Protein AF-A0A1A3HPS0-F1 (afdb_monomer_lite)

Secondary structure (DSSP, 8-state):
------SS-------EEEHHHHHHHHS-TT-TTHHHHHHHHHHTTSS--EEETTEEEEEHHHHHHHHHHHS--HHHHHHHTTTS----TTTTS-HHHHHHHHS----

Radius of gyration: 21.88 Å; chains: 1; bounding box: 58×48×64 Å

Foldseek 3Di:
DDDDDDPPPVPPPFDKDFQVRLCVVQPDPPDPCSSVVVVVCVVVVVFDWDDDPPGTIDTPVRSVLVNLCVDPPPVSVVVVVPPDDPDPPLNPDDPVVNVCVVPVDDD

Sequence (107 aa):
MSADSNSGAAAAAIKTYSLDEVAAMVLPPEWTGGRRWLAYRLNRGEIGGYKLGRTWRMTHADVVDLIDRSSNNVEARERAIDDGPPLSVIDGLSPRSRRRARSPGGR

Structure (mmCIF, N/CA/C/O backbone):
data_AF-A0A1A3HPS0-F1
#
_entry.id   AF-A0A1A3HPS0-F1
#
loop_
_atom_site.group_PDB
_atom_site.id
_atom_site.type_symbol
_atom_site.label_atom_id
_atom_site.label_alt_id
_atom_site.label_comp_id
_atom_site.label_asym_id
_atom_site.label_entity_id
_atom_site.label_seq_id
_atom_site.pdbx_PDB_ins_code
_atom_site.Cartn_x
_atom_site.Cartn_y
_atom_site.Cartn_z
_atom_site.occupancy
_atom_site.B_iso_or_equiv
_atom_site.auth_seq_id
_atom_site.auth_comp_id
_atom_site.auth_asym_id
_atom_site.auth_atom_id
_atom_site.pdbx_PDB_model_num
ATOM 1 N N . MET A 1 1 ? 19.067 -31.916 31.754 1.00 45.34 1 MET A N 1
ATOM 2 C CA . MET A 1 1 ? 19.755 -30.929 30.899 1.00 45.34 1 MET A CA 1
ATOM 3 C C . MET A 1 1 ? 18.694 -30.220 30.092 1.00 45.34 1 MET A C 1
ATOM 5 O O . MET A 1 1 ? 17.997 -30.858 29.316 1.00 45.34 1 MET A O 1
ATOM 9 N N . SER A 1 2 ? 18.508 -28.951 30.431 1.00 48.28 2 SER A N 1
ATOM 10 C CA . SER A 1 2 ? 17.529 -28.017 29.889 1.00 48.28 2 SER A CA 1
ATOM 11 C C . SER A 1 2 ? 17.798 -27.665 28.428 1.00 48.28 2 SER A C 1
ATOM 13 O O . SER A 1 2 ? 18.959 -27.579 28.038 1.00 48.28 2 SER A O 1
ATOM 15 N N . ALA A 1 3 ? 16.722 -27.405 27.686 1.00 49.62 3 ALA A N 1
ATOM 16 C CA . ALA A 1 3 ? 16.512 -26.225 26.835 1.00 49.62 3 ALA A CA 1
ATOM 17 C C . ALA A 1 3 ? 15.167 -26.439 26.114 1.00 49.62 3 ALA A C 1
ATOM 19 O O . ALA A 1 3 ? 15.064 -27.195 25.157 1.00 49.62 3 ALA A O 1
ATOM 20 N N . ASP A 1 4 ? 14.077 -26.088 26.779 1.00 48.88 4 ASP A N 1
ATOM 21 C CA . ASP A 1 4 ? 13.386 -24.803 26.620 1.00 48.88 4 ASP A CA 1
ATOM 22 C C . ASP A 1 4 ? 12.305 -24.870 25.540 1.00 48.88 4 ASP A C 1
ATOM 24 O O . ASP A 1 4 ? 12.479 -24.583 24.356 1.00 48.88 4 ASP A O 1
ATOM 28 N N . SER A 1 5 ? 11.143 -25.278 26.026 1.00 55.28 5 SER A N 1
ATOM 29 C CA . SER A 1 5 ? 9.838 -24.971 25.482 1.00 55.28 5 SER A CA 1
ATOM 30 C C . SER A 1 5 ? 9.687 -23.452 25.329 1.00 55.28 5 SER A C 1
ATOM 32 O O . SER A 1 5 ? 9.291 -22.783 26.275 1.00 55.28 5 SER A O 1
ATOM 34 N N . ASN A 1 6 ? 9.961 -22.885 24.149 1.00 52.62 6 ASN A N 1
ATOM 35 C CA . ASN A 1 6 ? 9.596 -21.483 23.896 1.00 52.62 6 ASN A 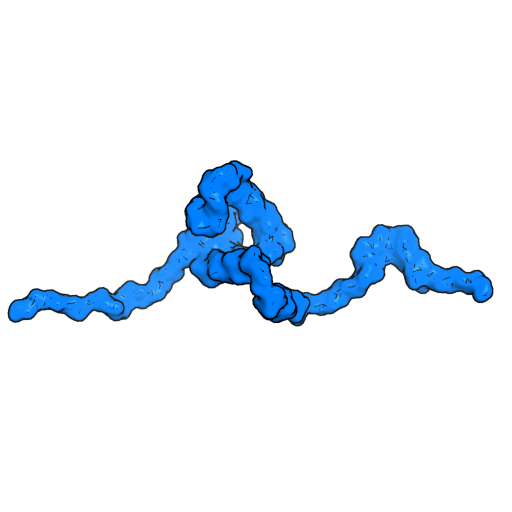CA 1
ATOM 36 C C . ASN A 1 6 ? 9.088 -21.181 22.475 1.00 52.62 6 ASN A C 1
ATOM 38 O O . ASN A 1 6 ? 9.180 -20.055 21.993 1.00 52.62 6 ASN A O 1
ATOM 42 N N . SER A 1 7 ? 8.504 -22.167 21.790 1.00 53.78 7 SER A N 1
ATOM 43 C CA . SER A 1 7 ? 7.927 -21.969 20.447 1.00 53.78 7 SER A CA 1
ATOM 44 C C . SER A 1 7 ? 6.449 -21.547 20.449 1.00 53.78 7 SER A C 1
ATOM 46 O O . SER A 1 7 ? 5.849 -21.449 19.384 1.00 53.78 7 SER A O 1
ATOM 48 N N . GLY A 1 8 ? 5.851 -21.288 21.620 1.00 48.00 8 GLY A N 1
ATOM 49 C CA . GLY A 1 8 ? 4.413 -21.004 21.764 1.00 48.00 8 GLY A CA 1
ATOM 50 C C . GLY A 1 8 ? 4.037 -19.613 22.294 1.00 48.00 8 GLY A C 1
ATOM 51 O O . GLY A 1 8 ? 2.850 -19.314 22.368 1.00 48.00 8 GLY A O 1
ATOM 52 N N . ALA A 1 9 ? 5.000 -18.761 22.671 1.00 45.19 9 ALA A N 1
ATOM 53 C CA . ALA A 1 9 ? 4.726 -17.535 23.440 1.00 45.19 9 ALA A CA 1
ATOM 54 C C . ALA A 1 9 ? 4.870 -16.209 22.665 1.00 45.19 9 ALA A C 1
ATOM 56 O O . ALA A 1 9 ? 4.550 -15.155 23.207 1.00 45.19 9 ALA A O 1
ATOM 57 N N . ALA A 1 10 ? 5.263 -16.224 21.387 1.00 49.66 10 ALA A N 1
ATOM 58 C CA . ALA A 1 10 ? 5.089 -15.062 20.505 1.00 49.66 10 ALA A CA 1
ATOM 59 C C . ALA A 1 10 ? 3.659 -15.040 19.937 1.00 49.66 10 ALA A C 1
ATOM 61 O O . ALA A 1 10 ? 3.461 -14.961 18.726 1.00 49.66 10 ALA A O 1
ATOM 62 N N . ALA A 1 11 ? 2.661 -15.182 20.811 1.00 50.94 11 ALA A N 1
ATOM 63 C CA . ALA A 1 11 ? 1.249 -15.139 20.467 1.00 50.94 11 ALA A CA 1
ATOM 64 C C . ALA A 1 11 ? 0.918 -13.787 19.808 1.00 50.94 11 ALA A C 1
ATOM 66 O O . ALA A 1 11 ? 0.691 -12.781 20.473 1.00 50.94 11 ALA A O 1
ATOM 67 N N . ALA A 1 12 ? 0.958 -13.793 18.476 1.00 61.69 12 ALA A N 1
ATOM 68 C CA . ALA A 1 12 ? 0.405 -12.816 17.548 1.00 61.69 12 ALA A CA 1
ATOM 69 C C . ALA A 1 12 ? 0.716 -11.337 17.842 1.00 61.69 12 ALA A C 1
ATOM 71 O O . ALA A 1 12 ? -0.188 -10.501 17.875 1.00 61.69 12 ALA A O 1
ATOM 72 N N . ALA A 1 13 ? 1.994 -10.968 17.980 1.00 68.56 13 ALA A N 1
ATOM 73 C CA . ALA A 1 13 ? 2.360 -9.563 17.820 1.00 68.56 13 ALA A CA 1
ATOM 74 C C . ALA A 1 13 ? 1.926 -9.112 16.413 1.00 68.56 13 ALA A C 1
ATOM 76 O O . ALA A 1 13 ? 2.463 -9.591 15.411 1.00 68.56 13 ALA A O 1
ATOM 77 N N . ILE A 1 14 ? 0.918 -8.236 16.334 1.00 79.69 14 ILE A N 1
ATOM 78 C CA . ILE A 1 14 ? 0.401 -7.731 15.059 1.00 79.69 14 ILE A CA 1
ATOM 79 C C . ILE A 1 14 ? 1.544 -6.997 14.361 1.00 79.69 14 ILE A C 1
ATOM 81 O O . ILE A 1 14 ? 1.956 -5.913 14.778 1.00 79.69 14 ILE A O 1
ATOM 85 N N . LYS A 1 15 ? 2.083 -7.609 13.303 1.00 87.94 15 LYS A N 1
ATOM 86 C CA . LYS A 1 15 ? 3.164 -7.018 12.524 1.00 87.94 15 LYS A CA 1
ATOM 87 C C . LYS A 1 15 ? 2.582 -6.040 11.517 1.00 87.94 15 LYS A C 1
ATOM 89 O O . LYS A 1 15 ? 1.724 -6.385 10.704 1.00 87.94 15 LYS A O 1
ATOM 94 N N . THR A 1 16 ? 3.078 -4.814 11.585 1.00 93.31 16 THR A N 1
ATOM 95 C CA . THR A 1 16 ? 2.656 -3.715 10.722 1.00 93.31 16 THR A CA 1
ATOM 96 C C . THR A 1 16 ? 3.871 -3.164 10.006 1.00 93.31 16 THR A C 1
ATOM 98 O O . THR A 1 16 ? 4.917 -2.975 10.627 1.00 93.31 16 THR A O 1
ATOM 101 N N . TYR A 1 17 ? 3.713 -2.865 8.730 1.00 94.69 17 TYR A N 1
ATOM 102 C CA . TYR A 1 17 ? 4.762 -2.406 7.841 1.00 94.69 17 TYR A CA 1
ATOM 103 C C . TYR A 1 17 ? 4.516 -0.951 7.451 1.00 94.69 17 TYR A C 1
ATOM 105 O O . TYR A 1 17 ? 3.377 -0.494 7.290 1.00 94.69 17 TYR A O 1
ATOM 113 N N . SER A 1 18 ? 5.601 -0.200 7.322 1.00 95.38 18 SER A N 1
ATOM 114 C CA . SER A 1 18 ? 5.610 1.100 6.660 1.00 95.38 18 SER A CA 1
ATOM 115 C C . SER A 1 18 ? 5.568 0.936 5.139 1.00 95.38 18 SER A C 1
ATOM 117 O O . SER A 1 18 ? 5.906 -0.115 4.599 1.00 95.38 18 SER A O 1
ATOM 119 N N . LEU A 1 19 ? 5.180 1.994 4.425 1.00 94.56 19 LEU A N 1
ATOM 120 C CA . LEU A 1 19 ? 5.142 1.953 2.960 1.00 94.56 19 LEU A CA 1
ATOM 121 C C . LEU A 1 19 ? 6.519 1.742 2.324 1.00 94.56 19 LEU A C 1
ATOM 123 O O . LEU A 1 19 ? 6.594 1.146 1.256 1.00 94.56 19 LEU A O 1
ATOM 127 N N . ASP A 1 20 ? 7.589 2.233 2.951 1.00 93.88 20 ASP A N 1
ATOM 128 C CA . ASP A 1 20 ? 8.952 2.040 2.450 1.00 93.88 20 ASP A CA 1
ATOM 129 C C . ASP A 1 20 ? 9.384 0.572 2.576 1.00 93.88 20 ASP A C 1
ATOM 131 O O . ASP A 1 20 ? 9.930 0.010 1.630 1.00 93.88 20 ASP A O 1
ATOM 135 N N . GLU A 1 21 ? 9.056 -0.082 3.696 1.00 94.25 21 GLU A N 1
ATOM 136 C CA . GLU A 1 21 ? 9.298 -1.519 3.876 1.00 94.25 21 GLU A CA 1
ATOM 137 C C . GLU A 1 21 ? 8.492 -2.350 2.874 1.00 94.25 21 GLU A C 1
ATOM 139 O O . GLU A 1 21 ? 9.041 -3.241 2.235 1.00 94.25 21 GLU A O 1
ATOM 144 N N . VAL A 1 22 ? 7.201 -2.048 2.692 1.00 94.62 22 VAL A N 1
ATOM 145 C CA . VAL A 1 22 ? 6.363 -2.767 1.716 1.00 94.62 22 VAL A CA 1
ATOM 146 C C . VAL A 1 22 ? 6.879 -2.567 0.294 1.00 94.62 22 VAL A C 1
ATOM 148 O O . VAL A 1 22 ? 6.943 -3.529 -0.469 1.00 94.62 22 VAL A O 1
ATOM 151 N N . ALA A 1 23 ? 7.291 -1.346 -0.058 1.00 93.50 23 ALA A N 1
ATOM 152 C CA . ALA A 1 23 ? 7.870 -1.065 -1.365 1.00 93.50 23 ALA A CA 1
ATOM 153 C C . ALA A 1 23 ? 9.139 -1.893 -1.609 1.00 93.50 23 ALA A C 1
ATOM 155 O O . ALA A 1 23 ? 9.268 -2.475 -2.677 1.00 93.50 23 ALA A O 1
ATOM 156 N N . ALA A 1 24 ? 10.030 -2.001 -0.621 1.00 91.88 24 ALA A N 1
ATOM 157 C CA . ALA A 1 24 ? 11.248 -2.799 -0.744 1.00 91.88 24 ALA A CA 1
ATOM 158 C C . ALA A 1 24 ? 10.989 -4.317 -0.812 1.00 91.88 24 ALA A C 1
ATOM 160 O O . ALA A 1 24 ? 11.793 -5.043 -1.387 1.00 91.88 24 ALA A O 1
ATOM 161 N N . MET A 1 25 ? 9.896 -4.804 -0.212 1.00 90.94 25 MET A N 1
ATOM 162 C CA . MET A 1 25 ? 9.561 -6.233 -0.190 1.00 90.94 25 MET A CA 1
ATOM 163 C C . MET A 1 25 ? 8.832 -6.713 -1.448 1.00 90.94 25 MET A C 1
ATOM 165 O O . MET A 1 25 ? 9.072 -7.828 -1.898 1.00 90.94 25 MET A O 1
ATOM 169 N N . VAL A 1 26 ? 7.887 -5.918 -1.959 1.00 89.56 26 VAL A N 1
ATOM 170 C CA . VAL A 1 26 ? 6.920 -6.376 -2.975 1.00 89.56 26 VAL A CA 1
ATOM 171 C C . VAL A 1 26 ? 7.211 -5.806 -4.354 1.00 89.56 26 VAL A C 1
ATOM 173 O O . VAL A 1 26 ? 6.874 -6.424 -5.363 1.00 89.56 26 VAL A O 1
ATOM 176 N N . LEU A 1 27 ? 7.790 -4.609 -4.418 1.00 86.88 27 LEU A N 1
ATOM 177 C CA . LEU A 1 27 ? 8.028 -3.943 -5.690 1.00 86.88 27 LEU A CA 1
ATOM 178 C C . LEU A 1 27 ? 9.430 -4.285 -6.206 1.00 86.88 27 LEU A C 1
ATOM 180 O O . LEU A 1 27 ? 10.349 -4.462 -5.405 1.00 86.88 27 LEU A O 1
ATOM 184 N N . PRO A 1 28 ? 9.619 -4.352 -7.536 1.00 87.81 28 PRO A N 1
ATOM 185 C CA . PRO A 1 28 ? 10.940 -4.534 -8.113 1.00 87.81 28 PRO A CA 1
ATOM 186 C C . PRO A 1 28 ? 11.918 -3.441 -7.644 1.00 87.81 28 PRO A C 1
ATOM 188 O O . PRO A 1 28 ? 11.530 -2.267 -7.577 1.00 87.81 28 PRO A O 1
ATOM 191 N N . PRO A 1 29 ? 13.177 -3.791 -7.330 1.00 82.19 29 PRO A N 1
ATOM 192 C CA . PRO A 1 29 ? 14.154 -2.860 -6.762 1.00 82.19 29 PRO A CA 1
ATOM 193 C C . PRO A 1 29 ? 14.519 -1.704 -7.706 1.00 82.19 29 PRO A C 1
ATOM 195 O O . PRO A 1 29 ? 14.894 -0.626 -7.248 1.00 82.19 29 PRO A O 1
ATOM 198 N N . GLU A 1 30 ? 14.377 -1.887 -9.018 1.00 86.00 30 GLU A N 1
ATOM 199 C CA . GLU A 1 30 ? 14.565 -0.849 -10.033 1.00 86.00 30 GLU A CA 1
ATOM 200 C C . GLU A 1 30 ? 13.459 0.222 -10.035 1.00 86.00 30 GLU A C 1
ATOM 202 O O . GLU A 1 30 ? 13.601 1.274 -10.669 1.00 86.00 30 GLU A O 1
ATOM 207 N N . TRP A 1 31 ? 12.346 -0.012 -9.332 1.00 82.44 31 TRP A N 1
ATOM 208 C CA . TRP A 1 31 ? 11.196 0.876 -9.393 1.00 82.44 31 TRP A CA 1
ATOM 209 C C . TRP A 1 31 ? 11.342 2.080 -8.458 1.00 82.44 31 TRP A C 1
ATOM 211 O O . TRP A 1 31 ? 11.074 2.043 -7.254 1.00 82.44 31 TRP A O 1
ATOM 221 N N . THR A 1 32 ? 11.712 3.216 -9.043 1.00 81.50 32 THR A N 1
ATOM 222 C CA . THR A 1 32 ? 11.787 4.488 -8.320 1.00 81.50 32 THR A CA 1
ATOM 223 C C . THR A 1 32 ? 10.384 5.029 -8.008 1.00 81.50 32 THR A C 1
ATOM 225 O O . THR A 1 32 ? 9.575 5.301 -8.893 1.00 81.5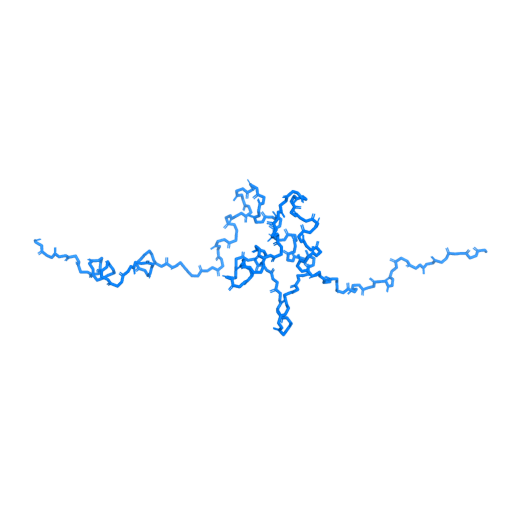0 32 THR A O 1
ATOM 228 N N . GLY A 1 33 ? 10.072 5.201 -6.718 1.00 88.19 33 GLY A N 1
ATOM 229 C CA . GLY A 1 33 ? 8.816 5.819 -6.268 1.00 88.19 33 GLY A CA 1
ATOM 230 C C . GLY A 1 33 ? 7.734 4.868 -5.745 1.00 88.19 33 GLY A C 1
ATOM 231 O O . GLY A 1 33 ? 6.592 5.302 -5.576 1.00 88.19 33 GLY A O 1
ATOM 232 N N . GLY A 1 34 ? 8.080 3.621 -5.412 1.00 91.25 34 GLY A N 1
ATOM 233 C CA . GLY A 1 34 ? 7.151 2.628 -4.859 1.00 91.25 34 GLY A CA 1
ATOM 234 C C . GLY A 1 34 ? 6.299 3.122 -3.680 1.00 91.25 34 GLY A C 1
ATOM 235 O O . GLY A 1 34 ? 5.075 2.995 -3.700 1.00 91.25 34 GLY A O 1
ATOM 236 N N . ARG A 1 35 ? 6.897 3.819 -2.702 1.00 93.50 35 ARG A N 1
ATOM 237 C CA . ARG A 1 35 ? 6.148 4.436 -1.589 1.00 93.50 35 ARG A CA 1
ATOM 238 C C . ARG A 1 35 ? 5.073 5.421 -2.066 1.00 93.50 35 ARG A C 1
ATOM 240 O O . ARG A 1 35 ? 3.969 5.443 -1.522 1.00 93.50 35 ARG A O 1
ATOM 247 N N . ARG A 1 36 ? 5.387 6.272 -3.052 1.00 93.38 36 ARG A N 1
ATOM 248 C CA . ARG A 1 36 ? 4.439 7.271 -3.579 1.00 93.38 36 ARG A CA 1
ATOM 249 C C . ARG A 1 36 ? 3.290 6.583 -4.307 1.00 93.38 36 ARG A C 1
ATOM 251 O O . ARG A 1 36 ? 2.146 7.000 -4.151 1.00 93.38 36 ARG A O 1
ATOM 258 N N . TRP A 1 37 ? 3.600 5.535 -5.063 1.00 93.62 37 TRP A N 1
ATOM 259 C CA . TRP A 1 37 ? 2.608 4.707 -5.736 1.00 93.62 37 TRP A CA 1
ATOM 260 C C . TRP A 1 37 ? 1.666 4.017 -4.735 1.00 93.62 37 TRP A C 1
ATOM 262 O O . TRP A 1 37 ? 0.448 4.130 -4.876 1.00 93.62 37 TRP A O 1
ATOM 272 N N . LEU A 1 38 ? 2.205 3.425 -3.661 1.00 93.75 38 LEU A N 1
ATOM 273 C CA . LEU A 1 38 ? 1.409 2.813 -2.588 1.00 93.75 38 LEU A CA 1
ATOM 274 C C . LEU A 1 38 ? 0.493 3.833 -1.906 1.00 93.75 38 LEU A C 1
ATOM 276 O O . LEU A 1 38 ? -0.711 3.614 -1.790 1.00 93.75 38 LEU A O 1
ATOM 280 N N . ALA A 1 39 ? 1.039 4.987 -1.510 1.00 93.56 39 ALA A N 1
ATOM 281 C CA . ALA A 1 39 ? 0.254 6.050 -0.890 1.00 93.56 39 ALA A CA 1
ATOM 282 C C . ALA A 1 39 ? -0.882 6.535 -1.805 1.00 93.56 39 ALA A C 1
ATOM 284 O O . ALA A 1 39 ? -1.978 6.828 -1.330 1.00 93.56 39 ALA A O 1
ATOM 285 N N . TYR A 1 40 ? -0.636 6.617 -3.115 1.00 93.12 40 TYR A N 1
ATOM 286 C CA . TYR A 1 40 ? -1.648 7.017 -4.086 1.00 93.12 40 TYR 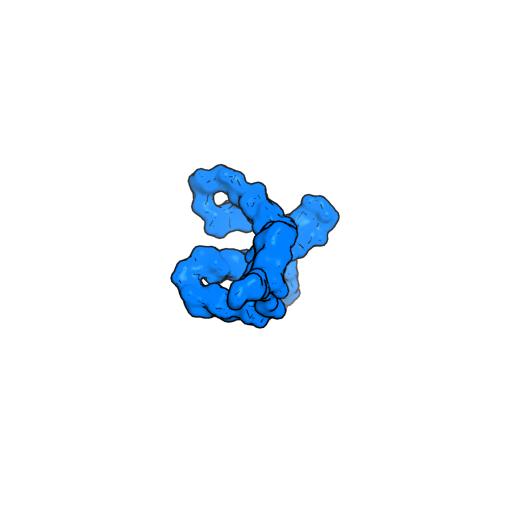A CA 1
ATOM 287 C C . TYR A 1 40 ? -2.810 6.023 -4.163 1.00 93.12 40 TYR A C 1
ATOM 289 O O . TYR A 1 40 ? -3.965 6.443 -4.100 1.00 93.12 40 TYR A O 1
ATOM 297 N N . ARG A 1 41 ? -2.513 4.719 -4.236 1.00 92.62 41 ARG A N 1
ATOM 298 C CA . ARG A 1 41 ? -3.536 3.664 -4.261 1.00 92.62 41 ARG A CA 1
ATOM 299 C C . ARG A 1 41 ? -4.329 3.578 -2.959 1.00 92.62 41 ARG A C 1
ATOM 301 O O . ARG A 1 41 ? -5.551 3.472 -3.009 1.00 92.62 41 ARG A O 1
ATOM 308 N N . LEU A 1 42 ? -3.664 3.714 -1.811 1.00 93.56 42 LEU A N 1
ATOM 309 C CA . LEU A 1 42 ? -4.324 3.764 -0.499 1.00 93.56 42 LEU A CA 1
ATOM 310 C C . LEU A 1 42 ? -5.288 4.946 -0.385 1.00 93.56 42 LEU A C 1
ATOM 312 O O . LEU A 1 42 ? -6.426 4.783 0.039 1.00 93.56 42 LEU A O 1
ATOM 316 N N . ASN A 1 43 ? -4.876 6.136 -0.833 1.00 92.31 43 ASN A N 1
ATOM 317 C CA . ASN A 1 43 ? -5.749 7.313 -0.826 1.00 92.3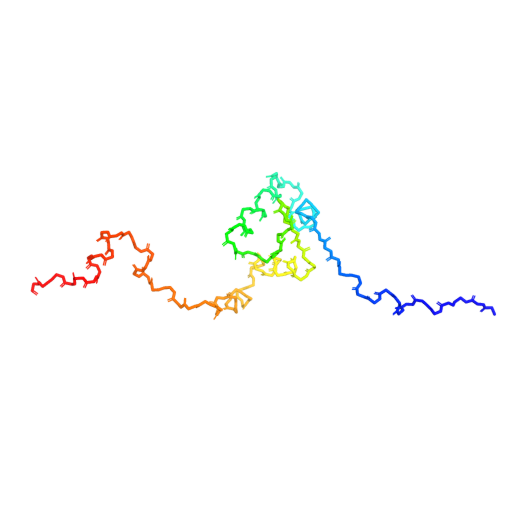1 43 ASN A CA 1
ATOM 318 C C . ASN A 1 43 ? -6.987 7.151 -1.727 1.00 92.31 43 ASN A C 1
ATOM 320 O O . ASN A 1 43 ? -7.976 7.849 -1.520 1.00 92.31 43 ASN A O 1
ATOM 324 N N . ARG A 1 44 ? -6.930 6.265 -2.725 1.00 90.88 44 ARG A N 1
ATOM 325 C CA . ARG A 1 44 ? -8.053 5.938 -3.611 1.00 90.88 44 ARG A CA 1
ATOM 326 C C . ARG A 1 44 ? -8.893 4.750 -3.131 1.00 90.88 44 ARG A C 1
ATOM 328 O O . ARG A 1 44 ? -9.914 4.473 -3.746 1.00 90.88 44 ARG A O 1
ATOM 335 N N . GLY A 1 45 ? -8.471 4.056 -2.072 1.00 89.56 45 GLY A N 1
ATOM 336 C CA . GLY A 1 45 ? -9.131 2.840 -1.586 1.00 89.56 45 GLY A CA 1
ATOM 337 C C . GLY A 1 45 ? -8.960 1.626 -2.506 1.00 89.56 45 GLY A C 1
ATOM 338 O O . GLY A 1 45 ? -9.722 0.674 -2.406 1.00 89.56 45 GLY A O 1
ATOM 339 N N . GLU A 1 46 ? -7.977 1.644 -3.414 1.00 88.12 46 GLU A N 1
ATOM 340 C CA . GLU A 1 46 ? -7.736 0.537 -4.354 1.00 88.12 46 GLU A CA 1
ATOM 341 C C . GLU A 1 46 ? -7.045 -0.665 -3.681 1.00 88.12 46 GLU A C 1
ATOM 343 O O . GLU A 1 46 ? -7.115 -1.786 -4.187 1.00 88.12 46 GLU A O 1
ATOM 348 N N . ILE A 1 47 ? -6.358 -0.438 -2.556 1.00 92.75 47 ILE A N 1
ATOM 349 C CA . ILE A 1 47 ? -5.637 -1.455 -1.777 1.00 92.75 47 ILE A CA 1
ATOM 350 C C . ILE A 1 47 ? -5.900 -1.265 -0.279 1.00 92.75 47 ILE A C 1
ATOM 352 O O . ILE A 1 47 ? -6.220 -0.156 0.153 1.00 92.75 47 ILE A O 1
ATOM 356 N N . GLY A 1 48 ? -5.765 -2.349 0.488 1.00 89.69 48 GLY A N 1
ATOM 357 C CA . GLY A 1 48 ? -5.956 -2.368 1.939 1.00 89.69 48 GLY A CA 1
ATOM 358 C C . GLY A 1 48 ? -4.810 -1.705 2.703 1.00 89.69 48 GLY A C 1
ATOM 359 O O . GLY A 1 48 ? -3.664 -1.675 2.253 1.00 89.69 48 GLY A O 1
ATOM 360 N N . GLY A 1 49 ? -5.135 -1.133 3.855 1.00 93.31 49 GLY A N 1
ATOM 361 C CA . GLY A 1 49 ? -4.203 -0.470 4.757 1.00 93.31 49 GLY A CA 1
ATOM 362 C C . GLY A 1 49 ? -4.930 0.531 5.645 1.00 93.31 49 GLY A C 1
ATOM 363 O O . GLY A 1 49 ? -6.039 0.975 5.344 1.00 93.31 49 GLY A O 1
ATOM 364 N N . TYR A 1 50 ? -4.302 0.919 6.749 1.00 93.31 50 TYR A N 1
ATOM 365 C CA . TYR A 1 50 ? -4.905 1.827 7.718 1.00 93.31 50 TYR A CA 1
ATOM 366 C C . TYR A 1 50 ? -4.034 3.057 7.951 1.00 93.31 50 TYR A C 1
ATOM 368 O O . TYR A 1 50 ? -2.806 3.048 7.815 1.00 93.31 50 TYR A O 1
ATOM 376 N N . LYS A 1 51 ? -4.697 4.166 8.277 1.00 93.31 51 LYS A N 1
ATOM 377 C CA . LYS A 1 51 ? -4.054 5.465 8.438 1.00 93.31 51 LYS A CA 1
ATOM 378 C C . LYS A 1 51 ? -3.891 5.792 9.916 1.00 93.31 51 LYS A C 1
ATOM 380 O O . LYS A 1 51 ? -4.872 5.903 10.643 1.00 93.31 51 LYS A O 1
ATOM 385 N N . LEU A 1 52 ? -2.650 6.014 10.339 1.00 91.94 52 LEU A N 1
ATOM 386 C CA . LEU A 1 52 ? -2.308 6.550 11.654 1.00 91.94 52 LEU A CA 1
ATOM 387 C C . LEU A 1 52 ? -1.797 7.982 11.492 1.00 91.94 52 LEU A C 1
ATOM 389 O O . LEU A 1 52 ? -0.657 8.224 11.084 1.00 91.94 52 LEU A O 1
ATOM 393 N N . GLY A 1 53 ? -2.665 8.952 11.780 1.00 92.06 53 GLY A N 1
ATOM 394 C CA . GLY A 1 53 ? -2.365 10.372 11.608 1.00 92.06 53 GLY A CA 1
ATOM 395 C C . GLY A 1 53 ? -2.043 10.718 10.151 1.00 92.06 53 GLY A C 1
ATOM 396 O O . GLY A 1 53 ? -2.921 10.719 9.287 1.00 92.06 53 GLY A O 1
ATOM 397 N N . ARG A 1 54 ? -0.773 11.033 9.870 1.00 89.62 54 ARG A N 1
ATOM 398 C CA . ARG A 1 54 ? -0.278 11.378 8.521 1.00 89.62 54 ARG A CA 1
ATOM 399 C C . ARG A 1 54 ? 0.406 10.214 7.803 1.00 89.62 54 ARG A C 1
ATOM 401 O O . ARG A 1 54 ? 0.872 10.393 6.680 1.00 89.62 54 ARG A O 1
ATOM 408 N N . THR A 1 55 ? 0.450 9.041 8.426 1.00 92.19 55 THR A N 1
ATOM 409 C CA . THR A 1 55 ? 1.225 7.899 7.942 1.00 92.19 55 THR A CA 1
ATOM 410 C C . THR A 1 55 ? 0.311 6.721 7.653 1.00 92.19 55 THR A C 1
ATOM 412 O O . THR A 1 55 ? -0.553 6.375 8.455 1.00 92.19 55 THR A O 1
ATOM 415 N N . TRP A 1 56 ? 0.527 6.090 6.506 1.00 96.00 56 TRP A N 1
ATOM 416 C CA . TRP A 1 56 ? -0.112 4.830 6.154 1.00 96.00 56 TRP A CA 1
ATOM 417 C C . TRP A 1 56 ? 0.680 3.649 6.710 1.00 96.00 56 TRP A C 1
ATOM 419 O O . TRP A 1 56 ? 1.915 3.666 6.712 1.00 96.00 56 TRP A O 1
ATOM 429 N N . ARG A 1 57 ? -0.042 2.634 7.176 1.00 95.62 57 ARG A N 1
ATOM 430 C CA . ARG A 1 57 ? 0.495 1.362 7.651 1.00 95.62 57 ARG A CA 1
ATOM 431 C C . ARG A 1 57 ? -0.264 0.224 6.989 1.00 95.62 57 ARG A C 1
ATOM 433 O O . ARG A 1 57 ? -1.463 0.335 6.747 1.00 95.62 57 ARG A O 1
ATOM 440 N N . MET A 1 58 ? 0.454 -0.850 6.703 1.00 95.06 58 MET A N 1
ATOM 441 C CA . MET A 1 58 ? -0.112 -2.066 6.133 1.00 95.06 58 MET A CA 1
ATOM 442 C C . MET A 1 58 ? 0.137 -3.215 7.097 1.00 95.06 58 MET A C 1
ATOM 444 O O . MET A 1 58 ? 1.220 -3.331 7.669 1.00 95.06 58 MET A O 1
ATOM 448 N N . THR A 1 59 ? -0.865 -4.046 7.314 1.00 94.62 59 THR A N 1
ATOM 449 C CA . THR A 1 59 ? -0.702 -5.325 8.004 1.00 94.62 59 THR A CA 1
ATOM 450 C C . THR A 1 59 ? -0.125 -6.362 7.044 1.00 94.62 59 THR A C 1
ATOM 452 O O . THR A 1 59 ? -0.016 -6.122 5.843 1.00 94.62 59 THR A O 1
ATOM 455 N N . HIS A 1 60 ? 0.251 -7.534 7.554 1.00 92.50 60 HIS A N 1
ATOM 456 C CA . HIS A 1 60 ? 0.663 -8.630 6.677 1.00 92.50 60 HIS A CA 1
ATOM 457 C C . HIS A 1 60 ? -0.448 -9.043 5.698 1.00 92.50 60 HIS A C 1
ATOM 459 O O . HIS A 1 60 ? -0.160 -9.248 4.524 1.00 92.50 60 HIS A O 1
ATOM 465 N N . ALA A 1 61 ? -1.703 -9.086 6.157 1.00 90.88 61 ALA A N 1
ATOM 466 C CA . ALA A 1 61 ? -2.853 -9.407 5.313 1.00 90.88 61 ALA A CA 1
ATOM 467 C C . ALA A 1 61 ? -3.007 -8.403 4.159 1.00 90.88 61 ALA A C 1
ATOM 469 O O . ALA A 1 61 ? -3.088 -8.814 3.009 1.00 90.88 61 ALA A O 1
ATOM 47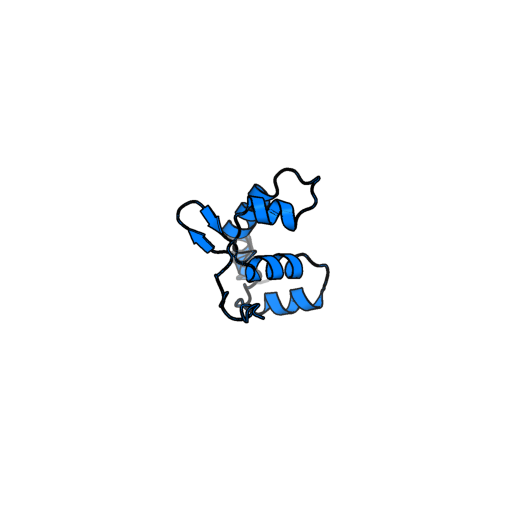0 N N . ASP A 1 62 ? -2.901 -7.098 4.439 1.00 92.75 62 ASP A N 1
ATOM 471 C CA . ASP A 1 62 ? -2.970 -6.060 3.397 1.00 92.75 62 ASP A CA 1
ATOM 472 C C . ASP A 1 62 ? -1.880 -6.225 2.321 1.00 92.75 62 ASP A C 1
ATOM 474 O O . ASP A 1 62 ? -2.085 -5.904 1.150 1.00 92.75 62 ASP A O 1
ATOM 478 N N . VAL A 1 63 ? -0.690 -6.690 2.720 1.00 92.56 63 VAL A N 1
ATOM 479 C CA . VAL A 1 63 ? 0.433 -6.927 1.802 1.00 92.56 63 VAL A CA 1
ATOM 480 C C . VAL A 1 63 ? 0.186 -8.166 0.939 1.00 92.56 63 VAL A C 1
ATOM 482 O O . VAL A 1 63 ? 0.475 -8.130 -0.255 1.00 92.56 63 VAL A O 1
ATOM 485 N N . VAL A 1 64 ? -0.365 -9.237 1.514 1.00 91.31 64 VAL A N 1
ATOM 486 C CA . VAL A 1 64 ? -0.767 -10.434 0.758 1.00 91.31 64 VAL A CA 1
ATOM 487 C C . VAL A 1 64 ? -1.865 -10.076 -0.244 1.00 91.31 64 VAL A C 1
ATOM 489 O O . VAL A 1 64 ? -1.702 -10.337 -1.432 1.00 91.31 64 VAL A O 1
ATOM 492 N N . ASP A 1 65 ? -2.897 -9.350 0.187 1.00 89.25 65 ASP A N 1
ATOM 493 C CA . ASP A 1 65 ? -3.977 -8.884 -0.688 1.00 89.25 65 ASP A CA 1
ATOM 494 C C . ASP A 1 65 ? -3.457 -7.985 -1.822 1.00 89.25 65 ASP A C 1
ATOM 496 O O . ASP A 1 65 ? -3.939 -8.049 -2.956 1.00 89.25 65 ASP A O 1
ATOM 500 N N . LEU A 1 66 ? -2.458 -7.134 -1.547 1.00 90.62 66 LEU A N 1
ATOM 501 C CA . LEU A 1 66 ? -1.791 -6.325 -2.571 1.00 90.62 66 LEU A CA 1
ATOM 502 C C . LEU A 1 66 ? -1.132 -7.206 -3.642 1.00 90.62 66 LEU A C 1
ATOM 504 O O . LEU A 1 66 ? -1.246 -6.892 -4.833 1.00 90.62 66 LEU A O 1
ATOM 508 N N . ILE A 1 67 ? -0.432 -8.266 -3.228 1.00 90.31 67 ILE A N 1
ATOM 509 C CA . ILE A 1 67 ? 0.218 -9.221 -4.133 1.00 90.31 67 ILE A CA 1
ATOM 510 C C . ILE A 1 67 ? -0.845 -9.954 -4.945 1.00 90.31 67 ILE A C 1
ATOM 512 O O . ILE A 1 67 ? -0.744 -9.975 -6.168 1.00 90.31 67 ILE A O 1
ATOM 516 N N . ASP A 1 68 ? -1.893 -10.463 -4.304 1.00 86.75 68 ASP A N 1
ATOM 517 C CA . ASP A 1 68 ? -2.958 -11.218 -4.966 1.00 86.75 68 ASP A CA 1
ATOM 518 C C . ASP A 1 68 ? -3.709 -10.373 -6.001 1.00 86.75 68 ASP A C 1
ATOM 520 O O . ASP A 1 68 ? -3.928 -10.823 -7.124 1.00 86.75 68 ASP A O 1
ATOM 524 N N . ARG A 1 69 ? -4.022 -9.109 -5.681 1.00 81.38 69 ARG A N 1
ATOM 525 C CA . ARG A 1 69 ? -4.643 -8.160 -6.628 1.00 81.38 69 ARG A CA 1
ATOM 526 C C . ARG A 1 69 ? -3.733 -7.789 -7.797 1.00 81.38 69 ARG A C 1
ATOM 528 O O . ARG A 1 69 ? -4.225 -7.423 -8.863 1.00 81.38 69 ARG A O 1
ATOM 535 N N . SER A 1 70 ? -2.422 -7.785 -7.571 1.00 81.31 70 SER A N 1
ATOM 536 C CA . SER A 1 70 ? -1.424 -7.445 -8.593 1.00 81.31 70 SER A CA 1
ATOM 537 C C . SER A 1 70 ? -0.980 -8.669 -9.394 1.00 81.31 70 SER A C 1
ATOM 539 O O . SER A 1 70 ? -0.418 -8.521 -10.479 1.00 81.31 70 SER A O 1
ATOM 541 N N . SER A 1 71 ? -1.238 -9.866 -8.871 1.00 78.19 71 SER A N 1
ATOM 542 C CA . SER A 1 71 ? -1.016 -11.126 -9.553 1.00 78.19 71 SER A CA 1
ATOM 543 C C . SER A 1 71 ? -1.962 -11.226 -10.742 1.00 78.19 71 SER A C 1
ATOM 545 O O . SER A 1 71 ? -3.129 -10.841 -10.678 1.00 78.19 71 SER A O 1
ATOM 547 N N . ASN A 1 72 ? -1.473 -11.776 -11.849 1.00 69.62 72 ASN A N 1
ATOM 548 C CA . ASN A 1 72 ? -2.255 -11.956 -13.072 1.00 69.62 72 ASN A CA 1
ATOM 549 C C . ASN A 1 72 ? -3.272 -13.115 -12.954 1.00 69.62 72 ASN A C 1
ATOM 551 O O . ASN A 1 72 ? -3.600 -13.766 -13.945 1.00 69.62 72 ASN A O 1
ATOM 555 N N . ASN A 1 73 ? -3.732 -13.418 -11.737 1.00 59.00 73 ASN A N 1
ATOM 556 C CA . ASN A 1 73 ? -4.697 -14.469 -11.480 1.00 59.00 73 ASN A CA 1
ATOM 557 C C . ASN A 1 73 ? -6.115 -13.918 -11.674 1.00 59.00 73 ASN A C 1
ATOM 559 O O . ASN A 1 73 ? -6.664 -13.226 -10.814 1.00 59.00 73 ASN A O 1
ATOM 563 N N . VAL A 1 74 ? -6.691 -14.225 -12.835 1.00 55.69 74 VAL A N 1
ATOM 564 C CA . VAL A 1 74 ? -8.021 -13.765 -13.258 1.00 55.69 74 VAL A CA 1
ATOM 565 C C . VAL A 1 74 ? -9.101 -14.134 -12.228 1.00 55.69 74 VAL A C 1
ATOM 567 O O . VAL A 1 74 ? -9.967 -13.310 -11.947 1.00 55.69 74 VAL A O 1
ATOM 570 N N . GLU A 1 75 ? -8.986 -15.292 -11.568 1.00 54.88 75 GLU A N 1
ATOM 571 C CA . GLU A 1 75 ? -9.964 -15.771 -10.576 1.00 54.88 75 GLU A CA 1
ATOM 572 C C . GLU A 1 75 ? -9.978 -14.956 -9.268 1.00 54.88 75 GLU A C 1
ATOM 574 O O . GLU A 1 75 ? -11.022 -14.804 -8.633 1.00 54.88 75 GLU A O 1
ATOM 579 N N . ALA A 1 76 ? -8.830 -14.413 -8.842 1.00 53.47 76 ALA A N 1
ATOM 580 C CA . ALA A 1 76 ? -8.735 -13.595 -7.627 1.00 53.47 76 ALA A CA 1
ATOM 581 C C . ALA A 1 76 ? -9.341 -12.196 -7.836 1.00 53.47 76 ALA A C 1
ATOM 583 O O . ALA A 1 76 ? -9.929 -11.614 -6.923 1.00 53.47 76 ALA A O 1
ATOM 584 N N . ARG A 1 77 ? -9.241 -11.672 -9.063 1.00 51.94 77 ARG A N 1
ATOM 585 C CA . ARG A 1 77 ? -9.799 -10.372 -9.447 1.00 51.94 77 ARG A CA 1
ATOM 586 C C . ARG A 1 77 ? -11.327 -10.383 -9.489 1.00 51.94 77 ARG A C 1
ATOM 588 O O . ARG A 1 77 ? -11.932 -9.389 -9.101 1.00 51.94 77 ARG A O 1
ATOM 595 N N . GLU A 1 78 ? -11.940 -11.476 -9.939 1.00 53.84 78 GLU A N 1
ATOM 596 C CA . GLU A 1 78 ? -13.403 -11.596 -10.016 1.00 53.84 78 GLU A CA 1
ATOM 597 C C . GLU A 1 78 ? -14.063 -11.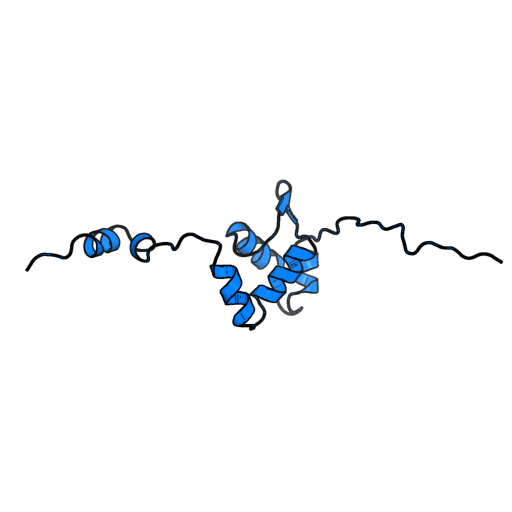578 -8.630 1.00 53.84 78 GLU A C 1
ATOM 599 O O . GLU A 1 78 ? -15.068 -10.895 -8.455 1.00 53.84 78 GLU A O 1
ATOM 604 N N . ARG A 1 79 ? -13.451 -12.204 -7.611 1.00 55.06 79 ARG A N 1
ATOM 605 C CA . ARG A 1 79 ? -13.975 -12.171 -6.229 1.00 55.06 79 ARG A CA 1
ATOM 606 C C . ARG A 1 79 ? -13.933 -10.783 -5.583 1.00 55.06 79 ARG A C 1
ATOM 608 O O . ARG A 1 79 ? -14.780 -10.480 -4.759 1.00 55.06 79 ARG A O 1
ATOM 615 N N . ALA A 1 80 ? -12.968 -9.936 -5.942 1.00 56.22 80 ALA A N 1
ATOM 616 C CA . ALA A 1 80 ? -12.811 -8.606 -5.341 1.00 56.22 80 ALA A CA 1
ATOM 617 C C . ALA A 1 80 ? -13.774 -7.541 -5.908 1.00 56.22 80 ALA A C 1
ATOM 619 O O . ALA A 1 80 ? -13.884 -6.454 -5.344 1.00 56.22 80 ALA A O 1
ATOM 620 N N . ILE A 1 81 ? -14.436 -7.813 -7.038 1.00 55.44 81 ILE A N 1
ATOM 621 C CA . ILE A 1 81 ? -15.389 -6.887 -7.679 1.00 55.44 81 ILE A CA 1
ATOM 622 C C . ILE A 1 81 ? -16.788 -6.990 -7.036 1.00 55.44 81 ILE A C 1
ATOM 624 O O . ILE A 1 81 ? -17.616 -6.103 -7.234 1.00 55.44 81 ILE A O 1
ATOM 628 N N . ASP A 1 82 ? -17.033 -8.021 -6.224 1.00 53.66 82 ASP A N 1
ATOM 629 C CA . ASP A 1 82 ? -18.369 -8.382 -5.732 1.00 53.66 82 ASP A CA 1
ATOM 630 C C . ASP A 1 82 ? -18.846 -7.562 -4.508 1.00 53.66 82 ASP A C 1
ATOM 632 O O . ASP A 1 82 ? -20.025 -7.573 -4.167 1.00 53.66 82 ASP A O 1
ATOM 636 N N . ASP A 1 83 ? -17.968 -6.773 -3.873 1.00 53.72 83 ASP A N 1
ATOM 637 C CA . ASP A 1 83 ? -18.279 -6.056 -2.617 1.00 53.72 83 ASP A CA 1
ATOM 638 C C . ASP A 1 83 ? -18.862 -4.634 -2.800 1.00 53.72 83 ASP A C 1
ATOM 640 O O . ASP A 1 83 ? -19.079 -3.905 -1.827 1.00 53.72 83 ASP A O 1
ATOM 644 N N . GLY A 1 84 ? -19.114 -4.193 -4.037 1.00 54.59 84 GLY A N 1
ATOM 645 C CA . GLY A 1 84 ? -19.642 -2.856 -4.332 1.00 54.59 84 GLY A CA 1
ATOM 646 C C . GLY A 1 84 ? -21.007 -2.900 -5.021 1.00 54.59 84 GLY A C 1
ATOM 647 O O . GLY A 1 84 ? -21.164 -3.654 -5.981 1.00 54.59 84 GLY A O 1
ATOM 648 N N . PRO A 1 85 ? -21.996 -2.065 -4.629 1.00 54.88 85 PRO A N 1
ATOM 649 C CA . PRO A 1 85 ? -23.210 -1.930 -5.424 1.00 54.88 85 PRO A CA 1
ATOM 650 C C . PRO A 1 85 ? -22.816 -1.501 -6.845 1.00 54.88 85 PRO A C 1
ATOM 652 O O . PRO A 1 85 ? -21.966 -0.614 -6.989 1.00 54.88 85 PRO A O 1
ATOM 655 N N . PRO A 1 86 ? -23.398 -2.105 -7.897 1.00 57.75 86 PRO A N 1
ATOM 656 C CA . PRO A 1 86 ? -23.013 -1.809 -9.267 1.00 57.75 86 PRO A CA 1
ATOM 657 C C . PRO A 1 86 ? -23.220 -0.318 -9.526 1.00 57.75 86 PRO A C 1
ATOM 659 O O . PRO A 1 86 ? -24.351 0.171 -9.577 1.00 57.75 86 PRO A O 1
ATOM 662 N N . LEU A 1 87 ? -22.119 0.423 -9.679 1.00 57.03 87 LEU A N 1
ATOM 663 C CA . LEU A 1 87 ? -22.179 1.797 -10.153 1.00 57.03 87 LEU A CA 1
ATOM 664 C C . LEU A 1 87 ? -22.754 1.738 -11.565 1.00 57.03 87 LEU A C 1
ATOM 666 O O . LEU A 1 87 ? -22.141 1.182 -12.478 1.00 57.03 87 LEU A O 1
ATOM 670 N N . SER A 1 88 ? -23.961 2.276 -11.738 1.00 66.12 88 SER A N 1
ATOM 671 C CA . SER A 1 88 ? -24.576 2.362 -13.053 1.00 66.12 88 SER A CA 1
ATOM 672 C C . SER A 1 88 ? -23.619 3.108 -13.980 1.00 66.12 88 SER A C 1
ATOM 674 O O . SER A 1 88 ? -23.112 4.173 -13.624 1.00 66.12 88 SER A O 1
ATOM 676 N N . VAL A 1 89 ? -23.398 2.593 -15.194 1.00 63.66 89 VAL A N 1
ATOM 677 C CA . VAL A 1 89 ? -22.575 3.250 -16.232 1.00 63.66 89 VAL A CA 1
ATOM 678 C C . VAL A 1 89 ? -22.986 4.722 -16.422 1.00 63.66 89 VAL A C 1
ATOM 680 O O . VAL A 1 89 ? -22.162 5.575 -16.741 1.00 63.66 89 VAL A O 1
ATOM 683 N N . ILE A 1 90 ? -24.255 5.040 -16.145 1.00 66.31 90 ILE A N 1
ATOM 684 C CA . ILE A 1 90 ? -24.852 6.377 -16.201 1.00 66.31 90 ILE A CA 1
ATOM 685 C C . ILE A 1 90 ? -24.233 7.359 -15.184 1.00 66.31 90 ILE A C 1
ATOM 687 O O . ILE A 1 90 ? -24.170 8.566 -15.447 1.00 66.31 90 ILE A O 1
ATOM 691 N N . ASP A 1 91 ? -23.757 6.877 -14.038 1.00 68.44 91 ASP A N 1
ATOM 692 C CA . ASP A 1 91 ? -23.244 7.720 -12.955 1.00 68.44 91 ASP A CA 1
ATOM 693 C C . ASP A 1 91 ? -21.809 8.194 -13.216 1.00 68.44 91 ASP A C 1
ATOM 695 O O . ASP A 1 91 ? -21.466 9.322 -12.853 1.00 68.44 91 ASP A O 1
ATOM 699 N N . GLY A 1 92 ? -21.027 7.418 -13.977 1.00 68.56 92 GLY A N 1
ATOM 700 C CA . GLY A 1 92 ? -19.693 7.796 -14.465 1.00 68.56 92 GLY A CA 1
ATOM 701 C C . GLY A 1 92 ? -19.693 8.780 -15.645 1.00 68.56 92 GLY A C 1
ATOM 702 O O . GLY A 1 92 ? -18.641 9.292 -16.028 1.00 68.56 92 GLY A O 1
ATOM 703 N N . LEU A 1 93 ? -20.857 9.076 -16.233 1.00 76.75 93 LEU A N 1
ATOM 704 C CA . LEU A 1 93 ? -20.971 10.025 -17.341 1.00 76.75 93 LEU A CA 1
ATOM 705 C C . LEU A 1 93 ? -20.912 11.476 -16.851 1.00 76.75 93 LEU A C 1
ATOM 707 O O . LEU A 1 93 ? -21.470 11.836 -15.812 1.00 76.75 93 LEU A O 1
ATOM 711 N N . SER A 1 94 ? -20.311 12.349 -17.665 1.00 75.00 94 SER A N 1
ATOM 712 C CA . SER A 1 94 ? -20.359 13.797 -17.433 1.00 75.00 94 SER A CA 1
ATOM 713 C C . SER A 1 94 ? -21.814 14.302 -17.374 1.00 75.00 94 SER A C 1
ATOM 715 O O . SER A 1 94 ? -22.690 13.722 -18.028 1.00 75.00 94 SER A O 1
ATOM 717 N N . PRO A 1 95 ? -22.109 15.413 -16.666 1.00 71.31 95 PRO A N 1
ATOM 718 C CA . PRO A 1 95 ? -23.484 15.885 -16.461 1.00 71.31 95 PRO A CA 1
ATOM 719 C C . PRO A 1 95 ? -24.312 16.031 -17.749 1.00 71.31 95 PRO A C 1
ATOM 721 O O . PRO A 1 95 ? -25.503 15.720 -17.774 1.00 71.31 95 PRO A O 1
ATOM 724 N N . ARG A 1 96 ? -23.681 16.456 -18.855 1.00 71.06 96 ARG A N 1
ATOM 725 C CA . ARG A 1 96 ? -24.345 16.588 -20.164 1.00 71.06 96 ARG A CA 1
ATOM 726 C C . ARG A 1 96 ? -24.654 15.237 -20.812 1.00 71.06 96 ARG A C 1
ATOM 728 O O . ARG A 1 96 ? -25.716 15.093 -21.413 1.00 71.06 96 ARG A O 1
ATOM 735 N N . SER A 1 97 ? -23.749 14.268 -20.693 1.00 72.94 97 SER A N 1
ATOM 736 C CA . SER A 1 97 ? -23.934 12.920 -21.241 1.00 72.94 97 SER A CA 1
ATOM 737 C C . SER A 1 97 ? -24.993 12.144 -20.451 1.00 72.94 97 SER A C 1
ATOM 739 O O . SER A 1 97 ? -25.909 11.570 -21.040 1.00 72.94 97 SER A O 1
ATOM 741 N N . ARG A 1 98 ? -24.986 12.279 -19.117 1.00 80.38 98 ARG A N 1
ATOM 742 C CA . ARG A 1 98 ? -26.029 11.733 -18.237 1.00 80.38 98 ARG A CA 1
ATOM 743 C C . ARG A 1 98 ? -27.428 12.229 -18.612 1.00 80.38 98 ARG A C 1
ATOM 745 O O . ARG A 1 98 ? -28.372 11.444 -18.638 1.00 80.38 98 ARG A O 1
ATOM 752 N N . ARG A 1 99 ? -27.564 13.520 -18.949 1.00 75.56 99 ARG A N 1
ATOM 753 C CA . ARG A 1 99 ? -28.843 14.108 -19.384 1.00 75.56 99 ARG A CA 1
ATOM 754 C C . ARG A 1 99 ? -29.341 13.517 -20.705 1.00 75.56 99 ARG A C 1
ATOM 756 O O . ARG A 1 99 ? -30.533 13.286 -20.842 1.00 75.56 99 ARG A O 1
ATOM 763 N N . ARG A 1 100 ? -28.445 13.253 -21.664 1.00 74.19 100 ARG A N 1
ATOM 764 C CA . ARG A 1 100 ? -28.805 12.631 -22.953 1.00 74.19 100 ARG A CA 1
ATOM 765 C C . ARG A 1 100 ? -29.206 11.166 -22.796 1.00 74.19 100 ARG A C 1
ATOM 767 O O . ARG A 1 100 ? -30.172 10.751 -23.414 1.00 74.19 100 ARG A O 1
ATOM 774 N N . ALA A 1 101 ? -28.512 10.408 -21.949 1.00 75.44 101 ALA A N 1
ATOM 775 C CA . ALA A 1 101 ? -28.844 9.004 -21.703 1.00 75.44 101 ALA A CA 1
ATOM 776 C C . ALA A 1 101 ? -30.210 8.826 -21.009 1.00 75.44 101 ALA A C 1
ATOM 778 O O . ALA A 1 101 ? -30.915 7.861 -21.279 1.00 75.44 101 ALA A O 1
ATOM 779 N N . ARG A 1 102 ? -30.603 9.768 -20.135 1.00 72.62 102 ARG A N 1
ATOM 780 C CA . ARG A 1 102 ? -31.895 9.750 -19.415 1.00 72.62 102 ARG A CA 1
ATOM 781 C C . ARG A 1 102 ? -33.068 10.339 -20.205 1.00 72.62 102 ARG A C 1
ATOM 783 O O . ARG A 1 102 ? -34.213 10.162 -19.805 1.00 72.62 102 ARG A O 1
ATOM 790 N N . SER A 1 103 ? -32.799 11.039 -21.301 1.00 68.62 103 SER A N 1
ATOM 791 C CA . SER A 1 103 ? -33.816 11.567 -22.208 1.00 68.62 103 SER A CA 1
ATOM 792 C C . SER A 1 103 ? -33.590 10.957 -23.589 1.00 68.62 103 SER A C 1
ATOM 794 O O . SER A 1 103 ? -32.902 11.584 -24.400 1.00 68.62 103 SER A O 1
ATOM 796 N N . PRO A 1 104 ? -34.122 9.750 -23.876 1.00 57.41 104 PRO A N 1
ATOM 797 C CA . PRO A 1 104 ? -34.158 9.257 -25.243 1.00 57.41 104 PRO A CA 1
ATOM 798 C C . PRO A 1 104 ? -35.001 10.262 -26.027 1.00 57.41 104 PRO A C 1
ATOM 800 O O . PRO A 1 104 ? -36.204 10.388 -25.813 1.00 57.41 104 PRO A O 1
ATOM 803 N N . GLY A 1 105 ? -34.333 11.096 -26.822 1.00 54.31 105 GLY A N 1
ATOM 804 C CA . GLY A 1 105 ? -34.989 12.133 -27.598 1.00 54.31 105 GLY A CA 1
ATOM 805 C C . GLY A 1 105 ? -36.011 11.477 -28.509 1.00 54.31 105 GLY A C 1
ATOM 806 O O . GLY A 1 105 ? -35.631 10.707 -29.387 1.00 54.31 105 GLY A O 1
ATOM 807 N N . GLY A 1 106 ? -37.286 11.778 -28.264 1.00 60.12 106 GLY A N 1
ATOM 808 C CA . GLY A 1 106 ? -38.381 11.409 -29.140 1.00 60.12 106 GLY A CA 1
ATOM 809 C C . GLY A 1 106 ? -38.117 11.933 -30.547 1.00 60.12 106 GLY A C 1
ATOM 810 O O . GLY A 1 106 ? -38.007 13.143 -30.768 1.00 60.12 106 GLY A O 1
ATOM 811 N N . ARG A 1 107 ? -37.997 10.992 -31.473 1.00 46.69 107 ARG A N 1
ATOM 812 C CA . ARG A 1 107 ? -38.524 11.110 -32.823 1.00 46.69 107 ARG A CA 1
ATOM 813 C C . ARG A 1 107 ? -39.568 10.026 -32.987 1.00 46.69 107 ARG A C 1
ATOM 815 O O . ARG A 1 107 ? -39.321 8.923 -32.452 1.00 46.69 107 ARG A O 1
#

pLDDT: mean 76.6, std 16.88, range [45.19, 96.0]